Protein AF-A0A397YF68-F1 (afdb_monomer)

Nearest PDB structures (foldseek):
  1x91-assembly1_A  TM=8.986E-01  e=1.295E-02  Arabidopsis thaliana
  8tn1-assembly1_B  TM=6.626E-01  e=1.366E+00  synthetic construct
  6r6m-assembly1_A  TM=5.412E-01  e=1.446E+00  Candidatus Kuenenia stuttgartensis
  1cnt-assembly2_2  TM=4.657E-01  e=5.655E+00  Homo sapiens

Sequence (85 aa):
MHRTIQALEAKTKLALADAARFKNGNQAIATCYATLSDAIYNLGNARKSIKKRDVTALNMFLTAAVSDYGACVEGFIDANQVNTV

Foldseek 3Di:
DCVPLVVVLVVLVVLLVVLVVPLVPQVLSVLLNVLSVLLNVLSVQLVVCVVVVNVVSNVVSVVSSVVSVVRSVVSCVVVVHDDPD

Mean predicted aligned error: 2.8 Å

pLDDT: mean 94.78, std 5.96, range [52.78, 98.69]

Secondary structure (DSSP, 8-state):
--HHHHHHHHHHHHHHHHHHHH-TT-HHHHHHHHHHHHHHHHHHHHHHHHHTT-HHHHHHHHHHHHHHHHHHHHHHHHTT-----

Structure (mmCIF, N/CA/C/O backbone):
data_AF-A0A397YF68-F1
#
_entry.id   AF-A0A397YF68-F1
#
loop_
_atom_site.group_PDB
_atom_site.id
_atom_site.type_symbol
_atom_site.label_atom_id
_atom_site.label_alt_id
_atom_site.label_comp_id
_atom_site.label_asym_id
_atom_site.label_entity_id
_atom_site.label_seq_id
_atom_site.pdbx_PDB_ins_code
_atom_site.Cartn_x
_atom_site.Cartn_y
_atom_site.Cartn_z
_atom_site.occupancy
_atom_site.B_iso_or_equiv
_atom_site.auth_seq_id
_atom_site.auth_comp_id
_atom_site.auth_asym_id
_atom_site.auth_atom_id
_atom_site.pdbx_PDB_model_num
ATOM 1 N N . MET A 1 1 ? -15.660 -4.758 13.622 1.00 52.78 1 MET A N 1
ATOM 2 C CA . MET A 1 1 ? -14.693 -5.456 12.741 1.00 52.78 1 MET A CA 1
ATOM 3 C C . MET A 1 1 ? -14.631 -4.674 11.433 1.00 52.78 1 MET A C 1
ATOM 5 O O . MET A 1 1 ? -15.641 -4.607 10.747 1.00 52.78 1 MET A O 1
ATOM 9 N N . HIS A 1 2 ? -13.520 -3.994 11.131 1.00 78.06 2 HIS A N 1
ATOM 10 C CA . HIS A 1 2 ? -13.428 -3.067 9.986 1.00 78.06 2 HIS A CA 1
ATOM 11 C C . HIS A 1 2 ? -12.982 -3.809 8.729 1.00 78.06 2 HIS A C 1
ATOM 13 O O . HIS A 1 2 ? -11.812 -3.762 8.354 1.00 78.06 2 HIS A O 1
ATOM 19 N N . ARG A 1 3 ? -13.933 -4.526 8.113 1.00 87.31 3 ARG A N 1
ATOM 20 C CA . ARG A 1 3 ? -13.686 -5.411 6.962 1.00 87.31 3 ARG A CA 1
ATOM 21 C C . ARG A 1 3 ? -13.030 -4.683 5.785 1.00 87.31 3 ARG A C 1
ATOM 23 O O . ARG A 1 3 ? -12.163 -5.262 5.145 1.00 87.31 3 ARG A O 1
ATOM 30 N N . THR A 1 4 ? -13.365 -3.412 5.557 1.00 92.31 4 THR A N 1
ATOM 31 C CA . THR A 1 4 ? -12.788 -2.607 4.468 1.00 92.31 4 THR A CA 1
ATOM 32 C C . THR A 1 4 ? -11.283 -2.396 4.625 1.00 92.31 4 THR A C 1
ATOM 34 O O . THR A 1 4 ? -10.538 -2.677 3.695 1.00 92.31 4 THR A O 1
ATOM 37 N N . ILE A 1 5 ? -10.813 -1.980 5.808 1.00 93.62 5 ILE A N 1
ATOM 38 C CA . ILE A 1 5 ? -9.374 -1.760 6.051 1.00 93.62 5 ILE A CA 1
ATOM 39 C C . ILE A 1 5 ? -8.610 -3.084 5.992 1.00 93.62 5 ILE A C 1
ATOM 41 O O . ILE A 1 5 ? -7.519 -3.132 5.446 1.00 93.62 5 ILE A O 1
ATOM 45 N N . GLN A 1 6 ? -9.194 -4.180 6.486 1.00 93.81 6 GLN A N 1
ATOM 46 C CA . GLN A 1 6 ? -8.566 -5.504 6.397 1.00 93.81 6 GLN A CA 1
ATOM 47 C C . GLN A 1 6 ? -8.449 -6.004 4.953 1.00 93.81 6 GLN A C 1
ATOM 49 O O . GLN A 1 6 ? -7.417 -6.554 4.579 1.00 93.81 6 GLN A O 1
ATOM 54 N N . ALA A 1 7 ? -9.494 -5.814 4.144 1.00 95.25 7 ALA A N 1
ATOM 55 C CA . ALA A 1 7 ? -9.458 -6.154 2.726 1.00 95.25 7 ALA A CA 1
ATOM 56 C C . ALA A 1 7 ? -8.422 -5.304 1.981 1.00 95.25 7 ALA A C 1
ATOM 58 O O . ALA A 1 7 ? -7.705 -5.824 1.129 1.00 95.25 7 ALA A O 1
ATOM 59 N N . LEU A 1 8 ? -8.315 -4.021 2.335 1.00 95.38 8 LEU A N 1
ATOM 60 C CA . LEU A 1 8 ? -7.307 -3.132 1.776 1.00 95.38 8 LEU A CA 1
ATOM 61 C C . LEU A 1 8 ? -5.894 -3.578 2.179 1.00 95.38 8 LEU A C 1
ATOM 63 O O . LEU A 1 8 ? -5.088 -3.803 1.291 1.00 95.38 8 LEU A O 1
ATOM 67 N N . GLU A 1 9 ? -5.629 -3.859 3.464 1.00 96.50 9 GLU A N 1
ATOM 68 C CA . GLU A 1 9 ? -4.343 -4.417 3.931 1.0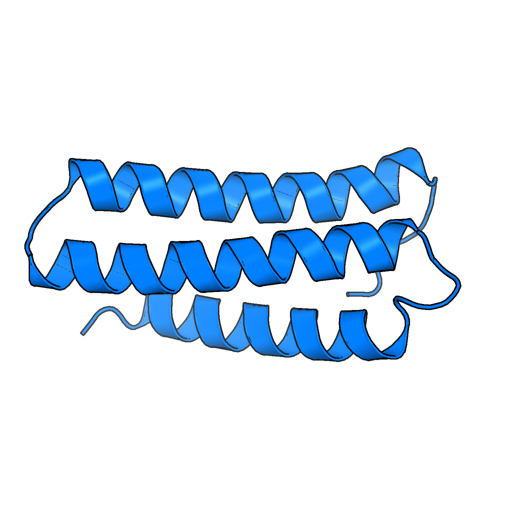0 96.50 9 GLU A CA 1
ATOM 69 C C . GLU A 1 9 ? -3.944 -5.679 3.151 1.00 96.50 9 GLU A C 1
ATOM 71 O O . GLU A 1 9 ? -2.776 -5.856 2.811 1.00 96.50 9 GLU A O 1
ATOM 76 N N . ALA A 1 10 ? -4.898 -6.578 2.888 1.00 96.94 10 ALA A N 1
ATOM 77 C CA . ALA A 1 10 ? -4.636 -7.805 2.143 1.00 96.94 10 ALA A CA 1
ATOM 78 C C . ALA A 1 10 ? -4.244 -7.518 0.686 1.00 96.94 10 ALA A C 1
ATOM 80 O O . ALA A 1 10 ? -3.266 -8.082 0.203 1.00 96.94 10 ALA A O 1
ATOM 81 N N . LYS A 1 11 ? -4.959 -6.610 0.009 1.00 96.88 11 LYS A N 1
ATOM 82 C CA . LYS A 1 11 ? -4.621 -6.185 -1.357 1.00 96.88 11 LYS A CA 1
ATOM 83 C C . LYS A 1 11 ? -3.256 -5.501 -1.414 1.00 96.88 11 LYS A C 1
ATOM 85 O O . LYS A 1 11 ? -2.445 -5.860 -2.259 1.00 96.88 11 LYS A O 1
ATOM 90 N N . THR A 1 12 ? -2.963 -4.602 -0.475 1.00 97.81 12 THR A N 1
ATOM 91 C CA . THR A 1 12 ? -1.667 -3.913 -0.405 1.00 97.81 12 THR A CA 1
ATOM 92 C C . THR A 1 12 ? -0.516 -4.888 -0.185 1.00 97.81 12 THR A C 1
ATOM 94 O O . THR A 1 12 ? 0.543 -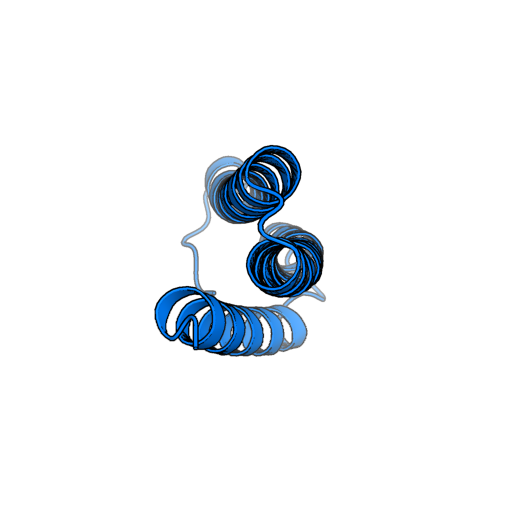4.729 -0.777 1.00 97.81 12 THR A O 1
ATOM 97 N N . LYS A 1 13 ? -0.713 -5.944 0.617 1.00 98.12 13 LYS A N 1
ATOM 98 C CA . LYS A 1 13 ? 0.297 -7.000 0.799 1.00 98.12 13 LYS A CA 1
ATOM 99 C C . LYS A 1 13 ? 0.564 -7.803 -0.471 1.00 98.12 13 LYS A C 1
ATOM 101 O O . LYS A 1 13 ? 1.708 -8.188 -0.688 1.00 98.12 13 LYS A O 1
ATOM 106 N N . LEU A 1 14 ? -0.463 -8.0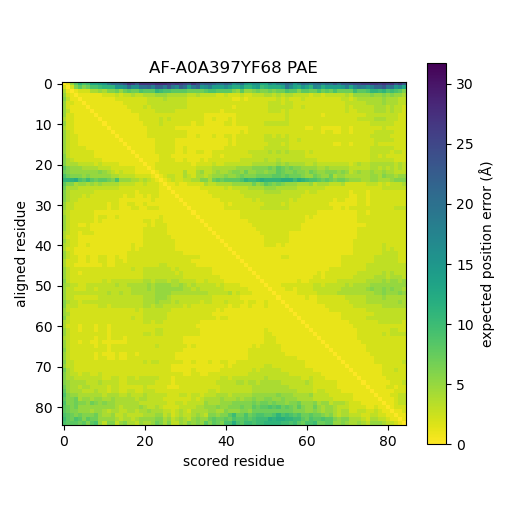65 -1.282 1.00 97.44 14 LEU A N 1
ATOM 107 C CA . LEU A 1 14 ? -0.289 -8.730 -2.577 1.00 97.44 14 LEU A CA 1
ATOM 108 C C . LEU A 1 14 ? 0.509 -7.840 -3.537 1.00 97.44 14 LEU A C 1
ATOM 110 O O . LEU A 1 14 ? 1.520 -8.292 -4.062 1.00 97.44 14 LEU A O 1
ATOM 114 N N . ALA A 1 15 ? 0.128 -6.566 -3.659 1.00 96.12 15 ALA A N 1
ATOM 115 C CA . ALA A 1 15 ? 0.852 -5.583 -4.467 1.00 96.12 15 ALA A CA 1
ATOM 116 C C . ALA A 1 15 ? 2.313 -5.416 -4.002 1.00 96.12 15 ALA A C 1
ATOM 118 O O . ALA A 1 15 ? 3.239 -5.433 -4.808 1.00 96.12 15 ALA A O 1
ATOM 119 N N . LEU A 1 16 ? 2.554 -5.348 -2.686 1.00 98.00 16 LEU A N 1
ATOM 120 C CA . LEU A 1 16 ? 3.908 -5.296 -2.128 1.00 98.00 16 LEU A CA 1
ATOM 121 C C . LEU A 1 16 ? 4.725 -6.542 -2.503 1.00 98.00 16 LEU A C 1
ATOM 123 O O . LEU A 1 16 ? 5.911 -6.426 -2.810 1.00 98.00 16 LEU A O 1
ATOM 127 N N . ALA A 1 17 ? 4.112 -7.728 -2.461 1.00 97.12 17 ALA A N 1
ATOM 128 C CA . ALA A 1 17 ? 4.777 -8.976 -2.817 1.00 97.12 17 ALA A CA 1
ATOM 129 C C . ALA A 1 17 ? 5.147 -9.029 -4.306 1.00 97.12 17 ALA A C 1
ATOM 131 O O . ALA A 1 17 ? 6.231 -9.513 -4.632 1.00 97.12 17 ALA A O 1
ATOM 132 N N . ASP A 1 18 ? 4.300 -8.502 -5.192 1.00 93.94 18 ASP A N 1
ATOM 133 C CA . ASP A 1 18 ? 4.632 -8.381 -6.613 1.00 93.94 18 ASP A CA 1
ATOM 134 C C . ASP A 1 18 ? 5.723 -7.334 -6.850 1.00 93.94 18 ASP A C 1
ATOM 136 O O . ASP A 1 18 ? 6.733 -7.648 -7.484 1.00 93.94 18 ASP A O 1
ATOM 140 N N . ALA A 1 19 ? 5.633 -6.149 -6.238 1.00 94.94 19 ALA A N 1
ATOM 141 C CA . ALA A 1 19 ? 6.698 -5.147 -6.306 1.00 94.94 19 ALA A CA 1
ATOM 142 C C . ALA A 1 19 ? 8.046 -5.698 -5.801 1.00 94.94 19 ALA A C 1
ATOM 144 O O . ALA A 1 19 ? 9.097 -5.447 -6.393 1.00 94.94 19 ALA A O 1
ATOM 145 N N . ALA A 1 20 ? 8.039 -6.521 -4.748 1.00 96.06 20 ALA A N 1
ATOM 146 C CA . ALA A 1 20 ? 9.246 -7.138 -4.199 1.00 96.06 20 ALA A CA 1
ATOM 147 C C . ALA A 1 20 ? 9.994 -8.027 -5.207 1.00 96.06 20 ALA A C 1
ATOM 149 O O . ALA A 1 20 ? 11.220 -8.126 -5.122 1.00 96.06 20 ALA A O 1
ATOM 150 N N . ARG A 1 21 ? 9.281 -8.654 -6.153 1.00 93.56 21 ARG A N 1
ATOM 151 C CA . ARG A 1 21 ? 9.872 -9.520 -7.189 1.00 93.56 21 ARG A CA 1
ATOM 152 C C . ARG A 1 21 ? 10.655 -8.726 -8.232 1.00 93.56 21 ARG A C 1
ATOM 154 O O . ARG A 1 21 ? 11.628 -9.243 -8.769 1.00 93.56 21 ARG A O 1
ATOM 161 N N . PHE A 1 22 ? 10.249 -7.483 -8.490 1.00 91.12 22 PHE A N 1
ATOM 162 C CA . PHE A 1 22 ? 10.738 -6.687 -9.621 1.00 91.12 2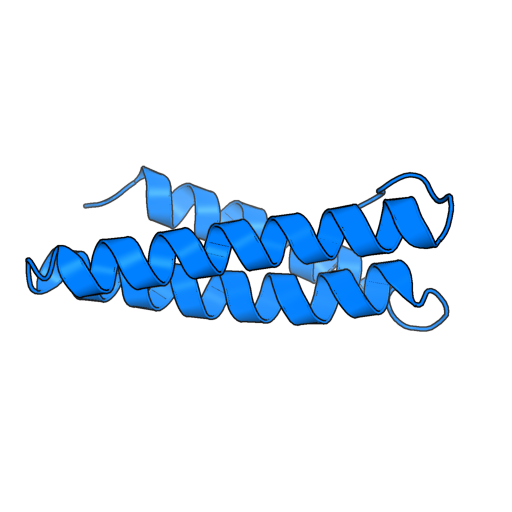2 PHE A CA 1
ATOM 163 C C . PHE A 1 22 ? 11.434 -5.377 -9.217 1.00 91.12 22 PHE A C 1
ATOM 165 O O . PHE A 1 22 ? 11.955 -4.672 -10.077 1.00 91.12 22 PHE A O 1
ATOM 172 N N . LYS A 1 23 ? 11.492 -5.047 -7.917 1.00 91.25 23 LYS A N 1
ATOM 173 C CA . LYS A 1 23 ? 12.114 -3.802 -7.425 1.00 91.25 23 LYS A CA 1
ATOM 174 C C . LYS A 1 23 ? 13.595 -3.661 -7.788 1.00 91.25 23 LYS A C 1
ATOM 176 O O . LYS A 1 23 ? 14.099 -2.551 -7.915 1.00 91.25 23 LYS A O 1
ATOM 181 N N . ASN A 1 24 ? 14.306 -4.775 -7.950 1.00 89.19 24 ASN A N 1
ATOM 182 C CA . ASN A 1 24 ? 15.712 -4.762 -8.331 1.00 89.19 24 ASN A CA 1
ATOM 183 C C . ASN A 1 24 ? 15.803 -4.597 -9.853 1.00 89.19 24 ASN A C 1
ATOM 185 O O . ASN A 1 24 ? 15.605 -5.559 -10.589 1.00 89.19 24 ASN A O 1
ATOM 189 N N . GLY A 1 25 ? 16.090 -3.379 -10.317 1.00 88.25 25 GLY A N 1
ATOM 190 C CA . GLY A 1 25 ? 16.232 -3.059 -11.745 1.00 88.25 25 GLY A CA 1
ATOM 191 C C . GLY A 1 25 ? 15.146 -2.142 -12.311 1.00 88.25 25 GLY A C 1
ATOM 192 O O . GLY A 1 25 ? 15.266 -1.709 -13.453 1.00 88.25 25 GLY A O 1
ATOM 193 N N . ASN A 1 26 ? 14.128 -1.792 -11.520 1.00 92.62 26 ASN A N 1
ATOM 194 C CA . ASN A 1 26 ? 13.151 -0.769 -11.880 1.00 92.62 26 ASN A CA 1
ATOM 195 C C . ASN A 1 26 ? 12.903 0.174 -10.692 1.00 92.62 26 ASN A C 1
ATOM 197 O O . ASN A 1 26 ? 12.347 -0.226 -9.669 1.00 92.62 26 ASN A O 1
ATOM 201 N N . GLN A 1 27 ? 13.297 1.441 -10.855 1.00 93.31 27 GLN A N 1
ATOM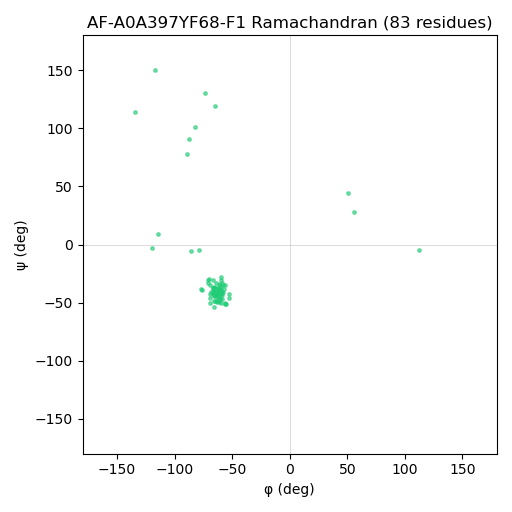 202 C CA . GLN A 1 27 ? 13.173 2.466 -9.820 1.00 93.31 27 GLN A CA 1
ATOM 203 C C . GLN A 1 27 ? 11.713 2.773 -9.455 1.00 93.31 27 GLN A C 1
ATOM 205 O O . GLN A 1 27 ? 11.425 2.955 -8.277 1.00 93.31 27 GLN A O 1
ATOM 210 N N . ALA A 1 28 ? 10.784 2.778 -10.417 1.00 94.56 28 ALA A N 1
ATOM 211 C CA . ALA A 1 28 ? 9.363 3.001 -10.141 1.00 94.56 28 ALA A CA 1
ATOM 212 C C . ALA A 1 28 ? 8.786 1.872 -9.272 1.00 94.56 28 ALA A C 1
ATOM 214 O O . ALA A 1 28 ? 8.100 2.124 -8.281 1.00 94.56 28 ALA A O 1
ATOM 215 N N . ILE A 1 29 ? 9.161 0.622 -9.564 1.00 95.69 29 ILE A N 1
ATOM 216 C CA . ILE A 1 29 ? 8.772 -0.529 -8.740 1.00 95.69 29 ILE A CA 1
ATOM 217 C C . ILE A 1 29 ? 9.422 -0.459 -7.352 1.00 95.69 29 ILE A C 1
ATOM 219 O O . ILE A 1 29 ? 8.780 -0.798 -6.358 1.00 95.69 29 ILE A O 1
ATOM 223 N N . ALA A 1 30 ? 10.673 0.000 -7.252 1.00 96.06 30 ALA A N 1
ATOM 224 C CA . ALA A 1 30 ? 11.330 0.214 -5.964 1.00 96.06 30 ALA A CA 1
ATOM 225 C C . ALA A 1 30 ? 10.614 1.280 -5.116 1.00 96.06 30 ALA A C 1
ATOM 227 O O . ALA A 1 30 ? 10.408 1.056 -3.920 1.00 96.06 30 ALA A O 1
ATOM 228 N N . THR A 1 31 ? 10.169 2.380 -5.733 1.00 96.31 31 THR A N 1
ATOM 229 C CA . THR A 1 31 ? 9.328 3.399 -5.087 1.00 96.31 31 THR A CA 1
ATOM 230 C C . THR A 1 31 ? 8.021 2.789 -4.592 1.00 96.31 31 THR A C 1
ATOM 232 O O . THR A 1 31 ? 7.709 2.912 -3.410 1.00 96.31 31 THR A O 1
ATOM 235 N N . CYS A 1 32 ? 7.305 2.043 -5.439 1.00 96.56 32 CYS A N 1
ATOM 236 C CA . CYS A 1 32 ? 6.080 1.357 -5.026 1.00 96.56 32 CYS A CA 1
ATOM 237 C C . CYS A 1 32 ? 6.310 0.362 -3.892 1.00 96.56 32 CYS A C 1
ATOM 239 O O . CYS A 1 32 ? 5.513 0.296 -2.964 1.00 96.56 32 CYS A O 1
ATOM 241 N N . TYR A 1 33 ? 7.400 -0.405 -3.915 1.00 97.81 33 TYR A N 1
ATOM 242 C CA . TYR A 1 33 ? 7.720 -1.314 -2.818 1.00 97.81 33 TYR A CA 1
ATOM 243 C C . TYR A 1 33 ? 7.883 -0.560 -1.487 1.00 97.81 33 TYR A C 1
ATOM 245 O O . TYR A 1 33 ? 7.384 -1.015 -0.457 1.00 97.81 33 TYR A O 1
ATOM 253 N N . ALA A 1 34 ? 8.560 0.593 -1.500 1.00 97.94 34 ALA A N 1
ATOM 254 C CA . ALA A 1 34 ? 8.733 1.412 -0.305 1.00 97.94 34 ALA A CA 1
ATOM 255 C C . ALA A 1 34 ? 7.391 1.973 0.189 1.00 97.94 34 ALA A C 1
ATOM 257 O O . ALA A 1 34 ? 7.002 1.712 1.328 1.00 97.94 34 ALA A O 1
ATOM 258 N N . THR A 1 35 ? 6.635 2.649 -0.676 1.00 98.31 35 THR A N 1
ATOM 259 C CA . THR A 1 35 ? 5.400 3.321 -0.252 1.00 98.31 35 THR A CA 1
ATOM 260 C C . THR A 1 35 ? 4.283 2.330 0.075 1.00 98.31 35 THR A C 1
ATOM 262 O O . THR A 1 35 ? 3.539 2.535 1.026 1.00 98.31 35 THR A O 1
ATOM 265 N N . LEU A 1 36 ? 4.192 1.175 -0.595 1.00 98.31 36 LEU A N 1
ATOM 266 C CA . LEU A 1 36 ? 3.235 0.125 -0.217 1.00 98.31 36 LEU A CA 1
ATOM 267 C C . LEU A 1 36 ? 3.559 -0.498 1.151 1.00 98.31 36 LEU A C 1
ATOM 269 O O . LEU A 1 36 ? 2.642 -0.912 1.867 1.00 98.31 36 LEU A O 1
ATOM 273 N N . SER A 1 37 ? 4.837 -0.555 1.542 1.00 98.44 37 SER A N 1
ATOM 274 C CA . SER A 1 37 ? 5.230 -0.957 2.899 1.00 98.44 37 SER A CA 1
ATOM 275 C C . SER A 1 37 ? 4.727 0.052 3.939 1.00 98.44 37 SER A C 1
ATOM 277 O O . SER A 1 37 ? 4.148 -0.351 4.957 1.00 98.44 37 SER A O 1
ATOM 279 N N . ASP A 1 38 ? 4.863 1.348 3.655 1.00 98.62 38 ASP A N 1
ATOM 280 C CA . ASP A 1 38 ? 4.350 2.426 4.509 1.00 98.62 38 ASP A CA 1
ATOM 281 C C . ASP A 1 38 ? 2.815 2.416 4.572 1.00 98.62 38 ASP A C 1
ATOM 283 O O . ASP A 1 38 ? 2.233 2.469 5.662 1.00 98.62 38 ASP A O 1
ATOM 287 N N . ALA A 1 39 ? 2.143 2.171 3.445 1.00 98.56 39 ALA A N 1
ATOM 288 C CA . ALA A 1 39 ? 0.692 2.031 3.388 1.00 98.56 39 ALA A CA 1
ATOM 289 C C . ALA A 1 39 ? 0.198 0.887 4.290 1.00 98.56 39 ALA A C 1
ATOM 291 O O . ALA A 1 39 ? -0.785 1.044 5.018 1.00 98.56 39 ALA A O 1
ATOM 292 N N . ILE A 1 40 ? 0.886 -0.263 4.313 1.00 98.44 40 ILE A N 1
ATOM 293 C CA . ILE A 1 40 ? 0.544 -1.382 5.213 1.00 98.44 40 ILE A CA 1
ATOM 294 C C . ILE A 1 40 ? 0.683 -0.973 6.680 1.00 98.44 40 ILE A C 1
ATOM 296 O O . ILE A 1 40 ? -0.186 -1.308 7.497 1.00 98.44 40 ILE A O 1
ATOM 300 N N . TYR A 1 41 ? 1.752 -0.251 7.027 1.00 98.44 41 TYR A N 1
ATOM 301 C CA . TYR A 1 41 ? 1.942 0.280 8.375 1.00 98.44 41 TYR A CA 1
ATOM 302 C C . TYR A 1 41 ? 0.804 1.237 8.759 1.00 98.44 41 TYR A C 1
ATOM 304 O O . TYR A 1 41 ? 0.189 1.088 9.824 1.00 98.44 41 TYR A O 1
ATOM 312 N N . ASN A 1 42 ? 0.468 2.165 7.866 1.00 98.62 42 ASN A N 1
ATOM 313 C CA . ASN A 1 42 ? -0.583 3.156 8.055 1.00 98.62 42 ASN A CA 1
ATOM 314 C C . ASN A 1 42 ? -1.962 2.501 8.216 1.00 98.62 42 ASN A C 1
ATOM 316 O O . ASN A 1 42 ? -2.652 2.757 9.204 1.00 98.62 42 ASN A O 1
ATOM 320 N N . LEU A 1 43 ? -2.334 1.545 7.362 1.00 98.06 43 LEU A N 1
ATOM 321 C CA . 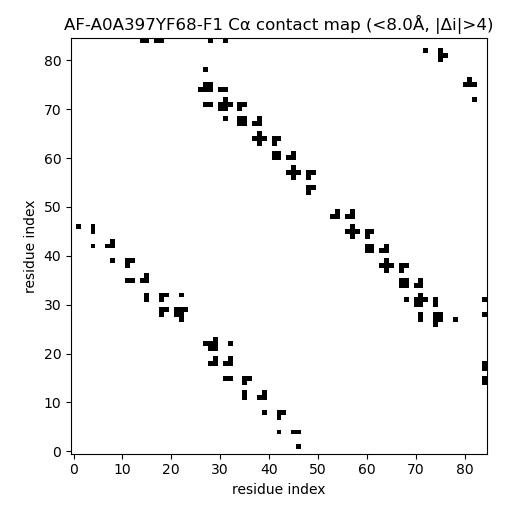LEU A 1 43 ? -3.583 0.784 7.506 1.00 98.06 43 LEU A CA 1
ATOM 322 C C . LEU A 1 43 ? -3.652 -0.003 8.822 1.00 98.06 43 LEU A C 1
ATOM 324 O O . LEU A 1 43 ? -4.688 -0.016 9.501 1.00 98.06 43 LEU A O 1
ATOM 328 N N . GLY A 1 44 ? -2.536 -0.616 9.225 1.00 97.19 44 GLY A N 1
ATOM 329 C CA . GLY A 1 44 ? -2.438 -1.333 10.491 1.00 97.19 44 GLY A CA 1
ATOM 330 C C . GLY A 1 44 ? -2.696 -0.424 11.696 1.00 97.19 44 GLY A C 1
ATOM 331 O O . GLY A 1 44 ? -3.367 -0.836 12.651 1.00 97.19 44 GLY A O 1
ATOM 332 N N . ASN A 1 45 ? -2.213 0.820 11.650 1.00 97.94 45 ASN A N 1
ATOM 333 C CA . ASN A 1 45 ? -2.471 1.814 12.689 1.00 97.94 45 ASN A CA 1
ATOM 334 C C . ASN A 1 45 ? -3.873 2.421 12.597 1.00 97.94 45 ASN A C 1
ATOM 336 O O . ASN A 1 45 ? -4.526 2.521 13.635 1.00 97.94 45 ASN A O 1
ATOM 340 N N . ALA A 1 46 ? -4.407 2.677 11.400 1.00 97.38 46 ALA A N 1
ATOM 341 C CA . ALA A 1 46 ? -5.805 3.064 11.205 1.00 97.38 46 ALA A CA 1
ATOM 342 C C . ALA A 1 46 ? -6.752 2.064 11.890 1.00 97.38 46 ALA A C 1
ATOM 344 O O . ALA A 1 46 ? -7.627 2.438 12.674 1.00 97.38 46 ALA A O 1
ATOM 345 N N . ARG A 1 47 ? -6.514 0.758 11.713 1.00 95.81 47 ARG A N 1
ATOM 346 C CA . ARG A 1 47 ? -7.289 -0.294 12.388 1.00 95.81 47 ARG A CA 1
ATOM 347 C C . ARG A 1 47 ? -7.186 -0.237 13.917 1.00 95.81 47 ARG A C 1
ATOM 349 O O . ARG A 1 47 ? -8.177 -0.513 14.599 1.00 95.81 47 ARG A O 1
ATOM 356 N N . LYS A 1 48 ? -6.009 0.086 14.471 1.00 96.06 48 LYS A N 1
ATOM 357 C CA . LYS A 1 48 ? -5.828 0.283 15.924 1.00 96.06 48 LYS A CA 1
ATOM 358 C C . LYS A 1 48 ? -6.591 1.519 16.406 1.00 96.06 48 LYS A C 1
ATOM 360 O O . LYS A 1 48 ? -7.250 1.428 17.440 1.00 96.06 48 LYS A O 1
ATOM 365 N N . SER A 1 49 ? -6.553 2.623 15.659 1.00 97.00 49 SER A N 1
ATOM 366 C CA . SER A 1 49 ? -7.261 3.865 15.993 1.00 97.00 49 SER A CA 1
ATOM 367 C C . SER A 1 49 ? -8.765 3.649 16.094 1.00 97.00 49 SER A C 1
ATOM 369 O O . SER A 1 49 ? -9.389 4.145 17.028 1.00 97.00 49 SER A O 1
ATOM 371 N N . ILE A 1 50 ? -9.347 2.795 15.245 1.00 94.06 50 ILE A N 1
ATOM 372 C CA . ILE A 1 50 ? -10.781 2.504 15.356 1.00 94.06 50 ILE A CA 1
ATOM 373 C C . ILE A 1 50 ? -11.126 1.750 16.643 1.00 94.06 50 ILE A C 1
ATOM 375 O O . ILE A 1 50 ? -12.120 2.070 17.292 1.00 94.06 50 ILE A O 1
ATOM 379 N N . LYS A 1 51 ? -10.292 0.789 17.067 1.00 93.19 51 LYS A N 1
ATOM 380 C CA . LYS A 1 51 ? -10.485 0.108 18.362 1.00 93.19 51 LYS A CA 1
ATOM 381 C C . LYS A 1 51 ? -10.460 1.098 19.532 1.00 93.19 51 LYS A C 1
ATOM 383 O O . LYS A 1 51 ? -11.169 0.889 20.509 1.00 93.19 51 LYS A O 1
ATOM 388 N N . LYS A 1 52 ? -9.666 2.166 19.407 1.00 95.81 52 LYS A N 1
ATOM 389 C CA . LYS A 1 52 ? -9.549 3.257 20.384 1.00 95.81 52 LYS A CA 1
ATOM 390 C C . LYS A 1 52 ? -10.595 4.366 20.207 1.00 95.81 52 LYS A C 1
ATOM 392 O O . LYS A 1 52 ? -10.642 5.261 21.038 1.00 95.81 52 LYS A O 1
ATOM 397 N N . ARG A 1 53 ? -11.425 4.310 19.154 1.00 96.00 53 ARG A N 1
ATOM 398 C CA . ARG A 1 53 ? -12.356 5.381 18.742 1.00 96.00 53 ARG A CA 1
ATOM 399 C C . ARG A 1 53 ? -11.665 6.731 18.493 1.00 96.00 53 ARG A C 1
ATOM 401 O O . ARG A 1 53 ? -12.287 7.779 18.617 1.00 96.00 53 ARG A O 1
ATOM 408 N N . ASP A 1 54 ? -10.392 6.695 18.111 1.00 97.94 54 ASP A N 1
ATOM 409 C CA . ASP A 1 54 ? -9.590 7.877 17.805 1.00 97.94 54 ASP A CA 1
ATOM 410 C C . ASP A 1 54 ? -9.767 8.252 16.328 1.00 97.94 54 ASP A C 1
ATOM 412 O O . ASP A 1 54 ? -9.087 7.729 15.440 1.00 97.94 54 ASP A O 1
ATOM 416 N N . VAL A 1 55 ? -10.756 9.107 16.058 1.00 97.00 55 VAL A N 1
ATOM 417 C CA . VAL A 1 55 ? -11.129 9.511 14.692 1.00 97.00 55 VAL A CA 1
ATOM 418 C C . VAL A 1 55 ? -10.082 10.410 14.035 1.00 97.00 55 VAL A C 1
ATOM 420 O O . VAL A 1 55 ? -9.899 10.336 12.821 1.00 97.00 55 VAL A O 1
ATOM 423 N N . THR A 1 56 ? -9.351 11.199 14.823 1.00 98.25 56 THR A N 1
ATOM 424 C CA . THR A 1 56 ? -8.285 12.074 14.323 1.00 98.25 56 THR A CA 1
ATOM 425 C C . THR A 1 56 ? -7.108 11.241 13.835 1.00 98.25 56 THR A C 1
ATOM 427 O O . THR A 1 56 ? -6.681 11.393 12.690 1.00 98.25 56 THR A O 1
ATOM 430 N N . ALA A 1 57 ? -6.634 10.293 14.653 1.00 98.06 57 ALA A N 1
ATOM 431 C CA . ALA A 1 57 ? -5.562 9.391 14.246 1.00 98.06 57 ALA A CA 1
ATOM 432 C C . ALA A 1 57 ? -6.003 8.465 13.107 1.00 98.06 57 ALA A C 1
ATOM 434 O O . ALA A 1 57 ? -5.221 8.183 12.204 1.00 98.06 57 ALA A O 1
ATOM 435 N N . LEU A 1 58 ? -7.256 7.992 13.121 1.00 97.56 58 LEU A N 1
ATOM 436 C CA . LEU A 1 58 ? -7.812 7.221 12.008 1.00 97.56 58 LEU A CA 1
ATOM 437 C C . LEU A 1 58 ? -7.701 7.991 10.689 1.00 97.56 58 LEU A C 1
ATOM 439 O O . LEU A 1 58 ? -7.186 7.443 9.718 1.00 97.56 58 LEU A O 1
ATOM 443 N N . ASN A 1 59 ? -8.165 9.242 10.667 1.00 98.00 59 ASN A N 1
ATOM 444 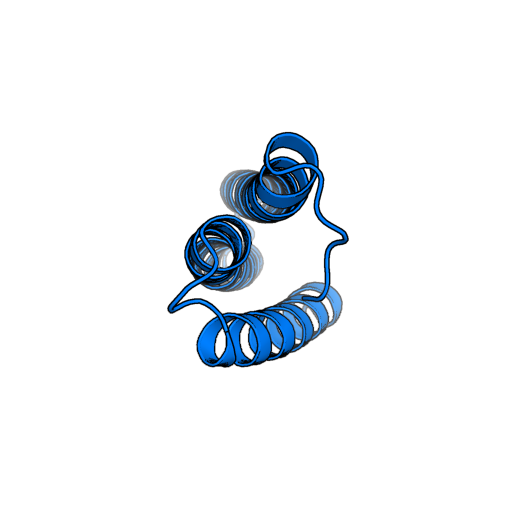C CA . ASN A 1 59 ? -8.121 10.071 9.469 1.00 98.00 59 ASN A CA 1
ATOM 445 C C . ASN A 1 59 ? -6.678 10.310 9.011 1.00 98.00 59 ASN A C 1
ATOM 447 O O . ASN A 1 59 ? -6.374 10.126 7.840 1.00 98.00 59 ASN A O 1
ATOM 451 N N . MET A 1 60 ? -5.772 10.625 9.942 1.00 98.69 60 MET A N 1
ATOM 452 C CA . MET A 1 60 ? -4.349 10.809 9.645 1.00 98.69 60 MET A CA 1
ATOM 453 C C . MET A 1 60 ? -3.737 9.576 8.966 1.00 98.69 60 MET A C 1
ATOM 455 O O . MET A 1 60 ? -3.110 9.702 7.917 1.00 98.69 60 MET A O 1
ATOM 459 N N . PHE A 1 61 ? -3.942 8.382 9.530 1.00 98.50 61 PHE A N 1
ATOM 460 C CA . PHE A 1 61 ? -3.378 7.155 8.967 1.00 98.50 61 PHE A CA 1
ATOM 461 C C . PHE A 1 61 ? -4.016 6.761 7.631 1.00 98.50 61 PHE A C 1
ATOM 463 O O . PHE A 1 61 ? -3.324 6.241 6.762 1.00 98.50 61 PHE A O 1
ATOM 470 N N . LEU A 1 62 ? -5.317 7.001 7.439 1.00 97.94 62 LEU A N 1
ATOM 471 C CA . LEU A 1 62 ? -5.957 6.741 6.147 1.00 97.94 62 LEU A CA 1
ATOM 472 C C . LEU A 1 62 ? -5.470 7.711 5.066 1.00 97.94 62 LEU A C 1
ATOM 474 O O . LEU A 1 62 ? -5.192 7.263 3.958 1.00 97.94 62 LEU A O 1
ATOM 478 N N . THR A 1 63 ? -5.309 8.997 5.387 1.00 98.50 63 THR A N 1
ATOM 479 C CA . THR A 1 63 ? -4.732 9.984 4.464 1.00 98.50 63 THR A CA 1
ATOM 480 C C . THR A 1 63 ? -3.310 9.603 4.076 1.00 98.50 63 THR A C 1
ATOM 482 O O . THR A 1 63 ? -3.004 9.582 2.889 1.00 98.50 63 THR A O 1
ATOM 485 N N . ALA A 1 64 ? -2.471 9.226 5.047 1.00 98.62 64 ALA A N 1
ATOM 486 C CA . ALA A 1 64 ? -1.106 8.782 4.771 1.00 98.62 64 ALA A CA 1
ATOM 487 C C . ALA A 1 64 ? -1.084 7.557 3.840 1.00 98.62 64 ALA A C 1
ATOM 489 O O . ALA A 1 64 ? -0.415 7.590 2.816 1.00 98.62 64 ALA A O 1
ATOM 490 N N . ALA A 1 65 ? -1.913 6.539 4.107 1.00 98.44 65 ALA A N 1
ATOM 491 C CA . ALA A 1 65 ? -2.013 5.369 3.231 1.00 98.44 65 ALA A CA 1
ATOM 492 C C . ALA A 1 65 ? -2.460 5.722 1.798 1.00 98.44 65 ALA A C 1
ATOM 494 O O . ALA A 1 65 ? -2.014 5.091 0.844 1.00 98.44 65 ALA A O 1
ATOM 495 N N . VAL A 1 66 ? -3.341 6.715 1.626 1.00 98.25 66 VAL A N 1
ATOM 496 C CA . VAL A 1 66 ? -3.746 7.198 0.294 1.00 98.25 66 VAL A CA 1
ATOM 497 C C . VAL A 1 66 ? -2.600 7.937 -0.400 1.00 98.25 66 VAL A C 1
ATOM 499 O O . VAL A 1 66 ? -2.373 7.703 -1.586 1.00 98.25 66 VAL A O 1
ATOM 502 N N . SER A 1 67 ? -1.858 8.779 0.323 1.00 98.56 67 SER A N 1
ATOM 503 C CA . SER A 1 67 ? -0.659 9.444 -0.200 1.00 98.56 67 SER A CA 1
ATOM 504 C C . SER A 1 67 ? 0.406 8.439 -0.641 1.00 98.56 67 SER A C 1
ATOM 506 O O . SER A 1 67 ? 0.980 8.601 -1.712 1.00 98.56 67 SER A O 1
ATOM 508 N N . ASP A 1 68 ? 0.602 7.363 0.120 1.00 98.44 68 ASP A N 1
ATOM 509 C CA . ASP A 1 68 ? 1.538 6.289 -0.220 1.00 98.44 68 ASP A CA 1
ATOM 510 C C . ASP A 1 68 ? 1.167 5.586 -1.544 1.00 98.44 68 ASP A C 1
ATOM 512 O O . ASP A 1 68 ? 2.037 5.278 -2.367 1.00 98.44 68 ASP A O 1
ATOM 516 N N . TYR A 1 69 ? -0.133 5.366 -1.792 1.00 97.69 69 TYR A N 1
ATOM 517 C CA . TYR A 1 69 ? -0.613 4.861 -3.086 1.00 97.69 69 TYR A CA 1
ATOM 518 C C . TYR A 1 69 ? -0.389 5.863 -4.215 1.00 97.69 69 TYR A C 1
ATOM 520 O O . TYR A 1 69 ? 0.022 5.461 -5.303 1.00 97.69 69 TYR A O 1
ATOM 528 N N . GLY A 1 70 ? -0.639 7.148 -3.953 1.00 97.06 70 GLY A N 1
ATOM 529 C CA . GLY A 1 70 ? -0.373 8.231 -4.898 1.00 97.06 70 GLY A CA 1
ATOM 530 C C . GLY A 1 70 ? 1.088 8.241 -5.335 1.00 97.06 70 GLY A C 1
ATOM 531 O O . GLY A 1 70 ? 1.360 8.133 -6.524 1.00 97.06 70 GLY A O 1
ATOM 532 N N . ALA A 1 71 ? 2.017 8.219 -4.379 1.00 97.31 71 ALA A N 1
ATOM 533 C CA . ALA A 1 71 ? 3.454 8.213 -4.645 1.00 97.31 71 ALA A CA 1
ATOM 534 C C . ALA A 1 71 ? 3.920 6.980 -5.447 1.00 97.31 71 ALA A C 1
ATOM 536 O O . ALA A 1 71 ? 4.814 7.084 -6.287 1.00 97.31 71 ALA A O 1
ATOM 537 N N . CYS A 1 72 ? 3.297 5.813 -5.240 1.00 96.69 72 CYS A N 1
ATOM 538 C CA . CYS A 1 72 ? 3.550 4.643 -6.087 1.00 96.69 72 CYS A CA 1
ATOM 539 C C . CYS A 1 72 ? 3.128 4.904 -7.545 1.00 96.69 72 CYS A C 1
ATOM 541 O O . CYS A 1 72 ? 3.904 4.668 -8.470 1.00 96.69 72 CYS A O 1
ATOM 543 N N . VAL A 1 73 ? 1.918 5.427 -7.761 1.00 96.12 73 VAL A N 1
ATOM 544 C CA . VAL A 1 73 ? 1.408 5.735 -9.108 1.00 96.12 73 VAL A CA 1
ATOM 545 C C . VAL A 1 73 ? 2.223 6.844 -9.779 1.00 96.12 73 VAL A C 1
ATOM 547 O O . VAL A 1 73 ? 2.590 6.702 -10.944 1.00 96.12 73 VAL A O 1
ATOM 550 N N . GLU A 1 74 ? 2.550 7.911 -9.050 1.00 95.00 74 GLU A N 1
ATOM 551 C CA . GLU A 1 74 ? 3.387 9.022 -9.520 1.00 95.00 74 GLU A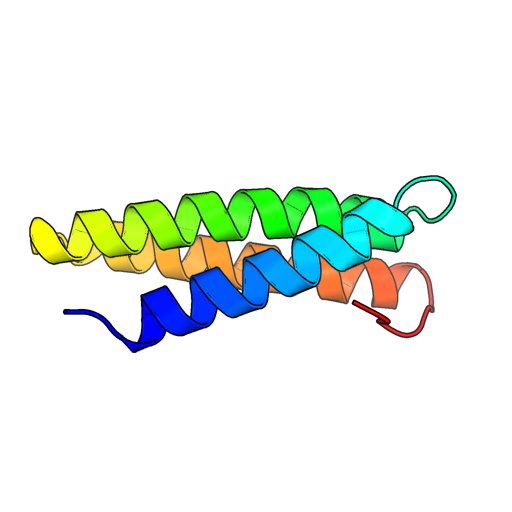 CA 1
ATOM 552 C C . GLU A 1 74 ? 4.766 8.532 -9.966 1.00 95.00 74 GLU A C 1
ATOM 554 O O . GLU A 1 74 ? 5.221 8.907 -11.042 1.00 95.00 74 GLU A O 1
ATOM 559 N N . GLY A 1 75 ? 5.376 7.589 -9.237 1.00 92.12 75 GLY A N 1
ATOM 560 C CA . GLY A 1 75 ? 6.649 6.987 -9.638 1.00 92.12 75 GLY A CA 1
ATOM 561 C C . GLY A 1 75 ? 6.615 6.320 -11.020 1.00 92.12 75 GLY A C 1
ATOM 562 O O . GLY A 1 75 ? 7.601 6.381 -11.754 1.00 92.12 75 GLY A O 1
ATOM 563 N N . PHE A 1 76 ? 5.489 5.712 -11.408 1.00 93.94 76 PHE A N 1
ATOM 564 C CA . PHE A 1 76 ? 5.306 5.160 -12.755 1.00 93.94 76 PHE A CA 1
ATOM 565 C C . PHE A 1 76 ? 5.042 6.242 -13.808 1.00 93.94 76 PHE A C 1
ATOM 567 O O . PHE A 1 76 ? 5.570 6.145 -14.917 1.00 93.94 76 PHE A O 1
ATOM 574 N N . ILE A 1 77 ? 4.260 7.270 -13.463 1.00 93.69 77 ILE A N 1
ATOM 575 C CA . ILE A 1 77 ? 3.980 8.412 -14.347 1.00 93.69 77 ILE A CA 1
ATOM 576 C C . ILE A 1 77 ? 5.282 9.144 -14.691 1.00 93.69 77 ILE A C 1
ATOM 578 O O . ILE A 1 77 ? 5.579 9.332 -15.870 1.00 93.69 77 ILE A O 1
ATOM 582 N N . ASP A 1 78 ? 6.090 9.475 -13.684 1.00 92.75 78 ASP A N 1
ATOM 583 C CA . ASP A 1 78 ? 7.360 10.189 -13.845 1.00 92.75 78 ASP A CA 1
ATOM 584 C C . ASP A 1 78 ? 8.379 9.374 -14.651 1.00 92.75 78 ASP A C 1
ATOM 586 O O . ASP A 1 78 ? 9.165 9.922 -15.425 1.00 92.75 78 ASP A O 1
ATOM 590 N N . ALA A 1 79 ? 8.342 8.045 -14.516 1.00 91.50 79 ALA A N 1
ATOM 591 C CA . ALA A 1 79 ? 9.168 7.132 -15.299 1.00 91.50 79 ALA A CA 1
ATOM 592 C C . ALA A 1 79 ? 8.634 6.882 -16.724 1.00 91.50 79 ALA A C 1
ATOM 594 O O . ALA A 1 79 ? 9.293 6.182 -17.496 1.00 91.50 79 ALA A O 1
ATOM 595 N N . ASN A 1 80 ? 7.458 7.417 -17.078 1.00 94.25 80 ASN A N 1
ATOM 596 C CA . ASN A 1 80 ? 6.724 7.112 -18.309 1.00 94.25 80 ASN A CA 1
ATOM 597 C C . ASN A 1 80 ? 6.554 5.593 -18.53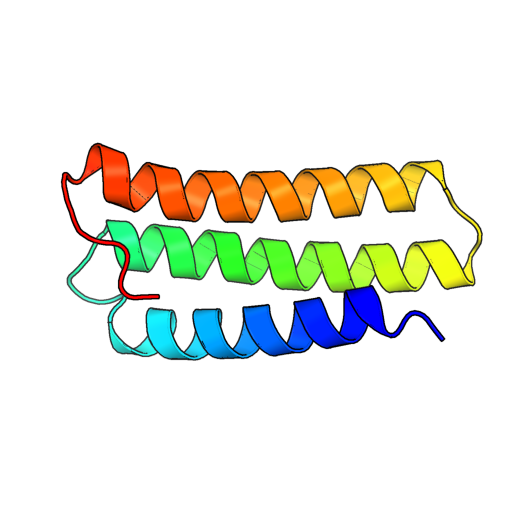2 1.00 94.25 80 ASN A C 1
ATOM 599 O O . ASN A 1 80 ? 6.777 5.062 -19.624 1.00 94.25 80 ASN A O 1
ATOM 603 N N . GLN A 1 81 ? 6.202 4.877 -17.462 1.00 91.38 81 GLN A N 1
ATOM 604 C CA . GLN A 1 81 ? 6.015 3.429 -17.437 1.00 91.38 81 GLN A CA 1
ATOM 605 C C . GLN A 1 81 ? 4.569 3.072 -17.087 1.00 91.38 81 GLN A C 1
ATOM 607 O O . GLN A 1 81 ? 3.890 3.770 -16.339 1.00 91.38 81 GLN A O 1
ATOM 612 N N . VAL A 1 82 ? 4.094 1.936 -17.599 1.00 90.50 82 VAL A N 1
ATOM 613 C CA . VAL A 1 82 ? 2.800 1.381 -17.184 1.00 90.50 82 VAL A CA 1
ATOM 614 C C . VAL A 1 82 ? 2.944 0.790 -15.782 1.00 90.50 82 VAL A C 1
ATOM 616 O O . VAL A 1 82 ? 3.856 -0.004 -15.540 1.00 90.50 82 VAL A O 1
ATOM 619 N N . ASN A 1 83 ? 2.030 1.144 -14.875 1.00 87.50 83 ASN A N 1
ATOM 620 C CA . ASN A 1 83 ? 1.958 0.504 -13.567 1.00 87.50 83 ASN A CA 1
ATOM 621 C C . ASN A 1 83 ? 1.572 -0.975 -13.734 1.00 87.50 83 ASN A C 1
ATOM 623 O O . ASN A 1 83 ? 0.520 -1.296 -14.285 1.00 87.50 83 ASN A O 1
ATOM 627 N N . THR A 1 84 ? 2.457 -1.862 -13.284 1.00 84.75 84 THR A N 1
ATOM 628 C CA . THR A 1 84 ? 2.324 -3.327 -13.377 1.00 84.75 84 THR A CA 1
ATOM 629 C C . THR A 1 84 ? 2.195 -4.000 -12.008 1.00 84.75 84 THR A C 1
ATOM 631 O O . THR A 1 84 ? 2.257 -5.227 -11.926 1.00 84.75 84 THR A O 1
ATOM 634 N N . VAL A 1 85 ? 2.031 -3.200 -10.951 1.00 82.62 85 VAL A N 1
ATOM 635 C CA . VAL A 1 85 ? 1.892 -3.612 -9.548 1.00 82.62 85 VAL A CA 1
ATOM 636 C C . VAL A 1 85 ? 0.431 -3.550 -9.111 1.00 82.62 85 VAL A C 1
ATOM 638 O O . VAL A 1 85 ? -0.277 -2.596 -9.507 1.00 82.62 85 VAL A O 1
#

Solvent-accessible surface area (backbone atoms only — not comparable to full-atom values): 4327 Å² total; per-residue (Å²): 134,68,62,66,59,53,53,47,46,54,52,41,51,51,37,30,55,53,18,63,76,48,25,83,91,32,68,34,36,36,45,27,32,53,27,34,51,49,22,46,54,22,44,57,46,22,58,51,21,56,78,68,67,36,64,66,58,23,50,52,22,50,50,51,25,51,50,24,53,48,53,24,54,48,34,18,58,77,66,75,44,82,80,88,100

Organism: Brassica campestris (NCBI:txid3711)

Radius of gyration: 13.54 Å; Cα contacts (8 Å, |Δi|>4): 95; chains: 1; bounding box: 31×22×39 Å

InterPro domains:
  IPR006501 Pectinesterase inhibitor domain [PF04043] (12-82)
  IPR035513 Invertase/pectin methylesterase inhibitor domain superfamily [G3DSA:1.20.140.40] (1-85)
  IPR035513 Invertase/pectin methylesterase inhibitor domain superfamily [SSF101148] (5-82)